Protein AF-K8XLY7-F1 (afdb_monomer)

Mean predicted aligned error: 14.78 Å

Structure (mmCIF, N/CA/C/O backbone):
data_AF-K8XLY7-F1
#
_entry.id   AF-K8XLY7-F1
#
loop_
_atom_site.group_PDB
_atom_site.id
_atom_site.type_symbol
_atom_site.label_atom_id
_atom_site.label_alt_id
_atom_site.label_comp_id
_atom_site.label_asym_id
_atom_site.label_entity_id
_atom_site.label_seq_id
_atom_site.pdbx_PDB_ins_code
_atom_site.Cartn_x
_atom_site.Cartn_y
_atom_site.Cartn_z
_atom_site.occupancy
_atom_site.B_iso_or_equiv
_atom_site.auth_seq_id
_atom_site.auth_comp_id
_atom_site.auth_asym_id
_atom_site.auth_atom_id
_atom_site.pdbx_PDB_model_num
ATOM 1 N N . MET A 1 1 ? -22.549 -32.992 15.639 1.00 40.00 1 MET A N 1
ATOM 2 C CA . MET A 1 1 ? -21.402 -32.093 15.394 1.00 40.00 1 MET A CA 1
ATOM 3 C C . MET A 1 1 ? -21.221 -31.270 16.649 1.00 40.00 1 MET A C 1
ATOM 5 O O . MET A 1 1 ? -21.967 -30.322 16.858 1.00 40.00 1 MET A O 1
ATOM 9 N N . ASP A 1 2 ? -20.308 -31.703 17.511 1.00 32.81 2 ASP A N 1
ATOM 10 C CA . ASP A 1 2 ? -20.023 -31.045 18.781 1.00 32.81 2 ASP A CA 1
ATOM 11 C C . ASP A 1 2 ? -18.998 -29.934 18.566 1.00 32.81 2 ASP A C 1
ATOM 13 O O . ASP A 1 2 ? -17.879 -30.174 18.111 1.00 32.81 2 ASP A O 1
ATOM 17 N N . TYR A 1 3 ? -19.389 -28.700 18.874 1.00 34.56 3 TYR A N 1
ATOM 18 C CA . TYR A 1 3 ? -18.446 -27.597 18.999 1.00 34.56 3 TYR A CA 1
ATOM 19 C C . TYR A 1 3 ? -17.660 -27.771 20.306 1.00 34.56 3 TYR A C 1
ATOM 21 O O . TYR A 1 3 ? -18.274 -28.061 21.338 1.00 34.56 3 TYR A O 1
ATOM 29 N N . PRO A 1 4 ? -16.330 -27.569 20.323 1.00 37.12 4 PRO A N 1
ATOM 30 C CA . PRO A 1 4 ? -15.584 -27.613 21.570 1.00 37.12 4 PRO A CA 1
ATOM 31 C C . PRO A 1 4 ? -16.078 -26.500 22.504 1.00 37.12 4 PRO A C 1
ATOM 33 O O . PRO A 1 4 ? -15.988 -25.311 22.187 1.00 37.12 4 PRO A O 1
ATOM 36 N N . ARG A 1 5 ? -16.607 -26.893 23.671 1.00 36.09 5 ARG A N 1
ATOM 37 C CA . ARG A 1 5 ? -16.869 -25.982 24.792 1.00 36.09 5 ARG A CA 1
ATOM 38 C C . ARG A 1 5 ? -15.536 -25.379 25.225 1.00 36.09 5 ARG A C 1
ATOM 40 O O . ARG A 1 5 ? -14.644 -26.099 25.665 1.00 36.09 5 ARG A O 1
ATOM 47 N N . ILE A 1 6 ? -15.408 -24.061 25.105 1.00 37.22 6 ILE A N 1
ATOM 48 C CA . ILE A 1 6 ? -14.313 -23.311 25.722 1.00 37.22 6 ILE A CA 1
ATOM 49 C C . ILE A 1 6 ? -14.440 -23.535 27.229 1.00 37.22 6 ILE A C 1
ATOM 51 O O . ILE A 1 6 ? -15.444 -23.144 27.821 1.00 37.22 6 ILE A O 1
ATOM 55 N N . ALA A 1 7 ? -13.453 -24.211 27.819 1.00 36.69 7 ALA A N 1
ATOM 56 C CA . ALA A 1 7 ? -13.373 -24.426 29.253 1.00 36.69 7 ALA A CA 1
ATOM 57 C C . ALA A 1 7 ? -13.402 -23.066 29.960 1.00 36.69 7 ALA A C 1
ATOM 59 O O . ALA A 1 7 ? -12.492 -22.245 29.828 1.00 36.69 7 ALA A O 1
ATOM 60 N N . THR A 1 8 ? -14.498 -22.804 30.659 1.00 47.50 8 THR A N 1
ATOM 61 C CA . THR A 1 8 ? -14.551 -21.771 31.680 1.00 47.50 8 THR A CA 1
ATOM 62 C C . THR A 1 8 ? -13.713 -22.242 32.858 1.00 47.50 8 THR A C 1
ATOM 64 O O . THR A 1 8 ? -13.903 -23.363 33.319 1.00 47.50 8 THR A O 1
ATOM 67 N N . ASP A 1 9 ? -12.875 -21.328 33.343 1.00 44.03 9 ASP A N 1
ATOM 68 C CA . ASP A 1 9 ? -12.257 -21.313 34.671 1.00 44.03 9 ASP A CA 1
ATOM 69 C C . ASP A 1 9 ? -10.804 -21.814 34.782 1.00 44.03 9 ASP A C 1
ATOM 71 O O . ASP A 1 9 ? -10.539 -22.967 35.093 1.00 44.03 9 ASP A O 1
ATOM 75 N N . ASP A 1 10 ? -9.858 -20.900 34.516 1.00 37.31 10 ASP A N 1
ATOM 76 C CA . ASP A 1 10 ? -8.693 -20.666 35.397 1.00 37.31 10 ASP A CA 1
ATOM 77 C C . ASP A 1 10 ? -8.037 -19.299 35.082 1.00 37.31 10 ASP A C 1
ATOM 79 O O . ASP A 1 10 ? -6.822 -19.153 34.909 1.00 37.31 10 ASP A O 1
ATOM 83 N N . ARG A 1 11 ? -8.852 -18.240 34.931 1.00 40.12 11 ARG A N 1
ATOM 84 C CA . ARG A 1 11 ? -8.311 -16.873 34.873 1.00 40.12 11 ARG A CA 1
ATOM 85 C C . ARG A 1 11 ? -8.016 -16.441 36.299 1.00 40.12 11 ARG A C 1
ATOM 87 O O . ARG A 1 11 ? -8.781 -15.684 36.886 1.00 40.12 11 ARG A O 1
ATOM 94 N N . ARG A 1 12 ? -6.880 -16.885 36.839 1.00 37.00 12 ARG A N 1
ATOM 95 C CA . ARG A 1 12 ? -6.246 -16.214 37.977 1.00 37.00 12 ARG A CA 1
ATOM 96 C C . ARG A 1 12 ? -6.173 -14.730 37.630 1.00 37.00 12 ARG A C 1
ATOM 98 O O . ARG A 1 12 ? -5.385 -14.327 36.773 1.00 37.00 12 ARG A O 1
ATOM 105 N N . HIS A 1 13 ? -7.039 -13.924 38.238 1.00 36.91 13 HIS A N 1
ATOM 106 C CA . HIS A 1 13 ? -6.966 -12.475 38.170 1.00 36.91 13 HIS A CA 1
ATOM 107 C C . HIS A 1 13 ? -5.688 -12.056 38.895 1.00 36.91 13 HIS A C 1
ATOM 109 O O . HIS A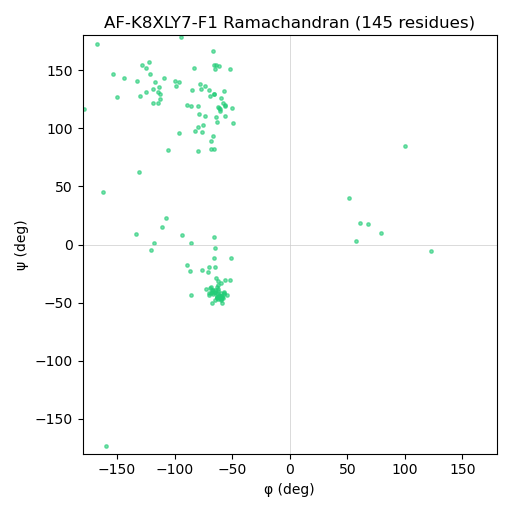 1 13 ? -5.703 -11.705 40.070 1.00 36.91 13 HIS A O 1
ATOM 115 N N . ALA A 1 14 ? -4.555 -12.120 38.197 1.00 34.62 14 ALA A N 1
ATOM 116 C CA . ALA A 1 14 ? -3.360 -11.406 38.590 1.00 34.62 14 ALA A CA 1
ATOM 117 C C . ALA A 1 14 ? -3.666 -9.918 38.391 1.00 34.62 14 ALA A C 1
ATOM 119 O O . ALA A 1 14 ? -3.381 -9.335 37.347 1.00 34.62 14 ALA A O 1
ATOM 120 N N . VAL A 1 15 ? -4.330 -9.318 39.379 1.00 40.78 15 VAL A N 1
ATOM 121 C CA . VAL A 1 15 ? -4.338 -7.870 39.542 1.00 40.78 15 VAL A CA 1
ATOM 122 C C . VAL A 1 15 ? -2.917 -7.526 39.952 1.00 40.78 15 VAL A C 1
ATOM 124 O O . VAL A 1 15 ? -2.565 -7.564 41.128 1.00 40.78 15 VAL A O 1
ATOM 127 N N . THR A 1 16 ? -2.056 -7.283 38.968 1.00 42.94 16 THR A N 1
ATOM 128 C CA . THR A 1 16 ? -0.752 -6.684 39.223 1.00 42.94 16 THR A CA 1
ATOM 129 C C . THR A 1 16 ? -1.035 -5.364 39.938 1.00 42.94 16 THR A C 1
ATOM 131 O O . THR A 1 16 ? -1.750 -4.535 39.364 1.00 42.94 16 THR A O 1
ATOM 134 N N . PRO A 1 17 ? -0.566 -5.154 41.182 1.00 42.19 17 PRO A N 1
ATOM 135 C CA . PRO A 1 17 ? -0.772 -3.882 41.848 1.0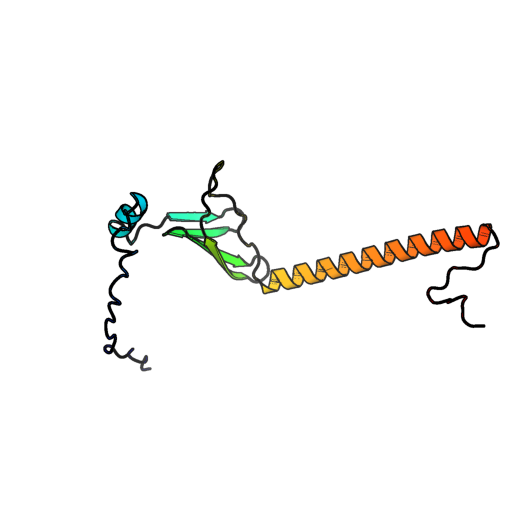0 42.19 17 PRO A CA 1
ATOM 136 C C . PRO A 1 17 ? -0.158 -2.804 40.961 1.00 42.19 17 PRO A C 1
ATOM 138 O O . PRO A 1 17 ? 1.014 -2.877 40.582 1.00 42.19 17 PRO A O 1
ATOM 141 N N . LEU A 1 18 ? -1.002 -1.855 40.560 1.00 43.84 18 LEU A N 1
ATOM 142 C CA . LEU A 1 18 ? -0.615 -0.691 39.784 1.00 43.84 18 LEU A CA 1
ATOM 143 C C . LEU A 1 18 ? 0.588 -0.056 40.487 1.00 43.84 18 LEU A C 1
ATOM 145 O O . LEU A 1 18 ? 0.503 0.335 41.651 1.00 43.84 18 LEU A O 1
ATOM 149 N N . SER A 1 19 ? 1.734 -0.020 39.802 1.00 48.84 19 SER A N 1
ATOM 150 C CA . SER A 1 19 ? 2.929 0.647 40.318 1.00 48.84 19 SER A CA 1
ATOM 151 C C . SER A 1 19 ? 2.556 2.074 40.742 1.00 48.84 19 SER A C 1
ATOM 153 O O . SER A 1 19 ? 1.665 2.671 40.140 1.00 48.84 19 SER A O 1
ATOM 155 N N . HIS A 1 20 ? 3.239 2.673 41.721 1.00 47.88 20 HIS A N 1
ATOM 156 C CA . HIS A 1 20 ? 2.957 4.044 42.189 1.00 47.88 20 HIS A CA 1
ATOM 157 C C . HIS A 1 20 ? 2.888 5.123 41.073 1.00 47.88 20 HIS A C 1
ATOM 159 O O . HIS A 1 20 ? 2.418 6.230 41.324 1.00 47.88 20 HIS A O 1
ATOM 165 N N . LYS A 1 21 ? 3.306 4.820 39.833 1.00 48.03 21 LYS A N 1
ATOM 166 C CA . LYS A 1 21 ? 3.141 5.678 38.647 1.00 48.03 21 LYS A CA 1
ATOM 167 C C . LYS A 1 21 ? 1.723 5.703 38.061 1.00 48.03 21 LYS A C 1
ATOM 169 O O . LYS A 1 21 ? 1.381 6.658 37.372 1.00 48.03 21 LYS A O 1
ATOM 174 N N . ASP A 1 22 ? 0.904 4.691 38.318 1.00 48.00 22 ASP A N 1
ATOM 175 C CA . ASP A 1 22 ? -0.470 4.594 37.813 1.00 48.00 22 ASP A CA 1
ATOM 176 C C . ASP A 1 22 ? -1.503 5.250 38.747 1.00 48.00 22 ASP A C 1
ATOM 178 O O . ASP A 1 22 ? -2.592 5.600 38.297 1.00 48.00 22 ASP A O 1
ATOM 182 N N . ALA A 1 23 ? -1.153 5.489 40.018 1.00 50.81 23 ALA A N 1
ATOM 183 C CA . ALA A 1 23 ? -2.025 6.142 41.003 1.00 50.81 23 ALA A CA 1
ATOM 184 C C . ALA A 1 23 ? -2.356 7.611 40.656 1.00 50.81 23 ALA A C 1
ATOM 186 O O . ALA A 1 23 ? -3.362 8.140 41.114 1.00 50.81 23 ALA A O 1
ATOM 187 N N . ASN A 1 24 ? -1.549 8.246 39.795 1.00 51.03 24 ASN A N 1
ATOM 188 C CA . ASN A 1 24 ? -1.741 9.623 39.328 1.00 51.03 24 ASN A CA 1
ATOM 189 C C . ASN A 1 24 ? -2.213 9.709 37.866 1.00 51.03 24 ASN A C 1
ATOM 191 O O . ASN A 1 24 ? -2.007 10.734 37.209 1.00 51.03 24 ASN A O 1
ATOM 195 N N . LYS A 1 25 ? -2.839 8.658 37.314 1.00 57.16 25 LYS A N 1
ATOM 196 C CA . LYS A 1 25 ? -3.536 8.782 36.025 1.00 57.16 25 LYS A CA 1
ATOM 197 C C . LYS A 1 25 ? -4.734 9.712 36.198 1.00 57.16 25 LYS A C 1
ATOM 199 O O . LYS A 1 25 ? -5.827 9.294 36.566 1.00 57.16 25 LYS A O 1
ATOM 204 N N . VAL A 1 26 ? -4.520 10.994 35.917 1.00 66.69 26 VAL A N 1
ATOM 205 C CA . VAL A 1 26 ? -5.607 11.951 35.731 1.00 66.69 26 VAL A CA 1
ATOM 206 C C . VAL A 1 26 ? -6.391 11.482 34.511 1.00 66.69 26 VAL A C 1
ATOM 208 O O . VAL A 1 26 ? -5.911 11.592 33.381 1.00 66.69 26 VAL A O 1
ATOM 211 N N . TYR A 1 27 ? -7.576 10.916 34.745 1.00 62.25 27 TYR A N 1
ATOM 212 C CA . TYR A 1 27 ? -8.483 10.532 33.672 1.00 62.25 27 TYR A CA 1
ATOM 213 C C . TYR A 1 27 ? -8.770 11.757 32.812 1.00 62.25 27 TYR A C 1
ATOM 215 O O . TYR A 1 27 ? -9.286 12.772 33.289 1.00 62.25 27 TYR A O 1
ATOM 223 N N . SER A 1 28 ? -8.433 11.674 31.525 1.00 75.00 28 SER A N 1
ATOM 224 C CA . SER A 1 28 ? -8.868 12.703 30.594 1.00 75.00 28 SER A CA 1
ATOM 225 C C . SER A 1 28 ? -10.395 12.645 30.473 1.00 75.00 28 SER A C 1
ATOM 227 O O . SER A 1 28 ? -11.007 11.589 30.652 1.00 75.00 28 SER A O 1
ATOM 229 N N . LYS A 1 29 ? -11.035 13.765 30.108 1.00 74.94 29 LYS A N 1
ATOM 230 C CA . LYS A 1 29 ? -12.484 13.780 29.815 1.00 74.94 29 LYS A CA 1
ATOM 231 C C . LYS A 1 29 ? -12.875 12.703 28.790 1.00 74.94 29 LYS A C 1
ATOM 233 O O . LYS A 1 29 ? -13.977 12.173 28.845 1.00 74.94 29 LYS A O 1
ATOM 238 N N . VAL A 1 30 ? -11.959 12.370 27.877 1.00 71.62 30 VAL A N 1
ATOM 239 C CA . VAL A 1 30 ? -12.149 11.338 26.850 1.00 71.62 30 VAL A CA 1
ATOM 240 C C . VAL A 1 30 ? -12.117 9.931 27.447 1.00 71.62 30 VAL A C 1
ATOM 242 O O . VAL A 1 30 ? -12.892 9.086 27.011 1.00 71.62 30 VAL A O 1
ATOM 245 N N . ASP A 1 31 ? -11.249 9.667 28.424 1.00 67.81 31 ASP A N 1
ATOM 246 C CA . ASP A 1 31 ? -11.150 8.346 29.054 1.00 67.81 31 ASP A CA 1
ATOM 247 C C . ASP A 1 31 ? -12.381 8.057 29.918 1.00 67.81 31 ASP A C 1
ATOM 249 O O . ASP A 1 31 ? -12.983 6.999 29.764 1.00 67.81 31 ASP A O 1
ATOM 253 N N . LYS A 1 32 ? -12.841 9.042 30.702 1.00 77.44 32 LYS A N 1
ATOM 254 C CA . LYS A 1 32 ? -14.098 8.934 31.461 1.00 77.44 32 LYS A CA 1
ATOM 255 C C . LYS A 1 32 ? -15.302 8.677 30.545 1.00 77.44 32 LYS A C 1
ATOM 257 O O . LYS A 1 32 ? -16.092 7.773 30.785 1.00 77.44 32 LYS A O 1
ATOM 262 N N . TRP A 1 33 ? -15.397 9.413 29.436 1.00 77.00 33 TRP A N 1
ATOM 263 C CA . TRP A 1 33 ? -16.473 9.212 28.463 1.00 77.00 33 TRP A CA 1
ATOM 264 C C . TRP A 1 33 ? -16.444 7.814 27.818 1.00 77.00 33 TRP A C 1
ATOM 266 O O . TRP A 1 33 ? -17.500 7.251 27.540 1.00 77.00 33 TRP A O 1
ATOM 276 N N . ARG A 1 34 ? -15.257 7.233 27.582 1.00 69.69 34 ARG A N 1
ATOM 277 C CA . ARG A 1 34 ? -15.118 5.873 27.022 1.00 69.69 34 ARG A CA 1
ATOM 278 C C . ARG A 1 34 ? -15.589 4.786 27.985 1.00 69.69 34 ARG A C 1
ATOM 280 O O . ARG A 1 34 ? -16.152 3.804 27.515 1.00 69.69 34 ARG A O 1
ATOM 287 N N . GLU A 1 35 ? -15.361 4.953 29.286 1.00 72.88 35 GLU A N 1
ATOM 288 C CA . GLU A 1 35 ? -15.867 4.027 30.310 1.00 72.88 35 GLU A CA 1
ATOM 289 C C . GLU A 1 35 ? -17.390 4.084 30.421 1.00 72.88 35 GLU A C 1
ATOM 291 O O . GLU A 1 35 ? -18.039 3.046 30.507 1.00 72.88 35 GLU A O 1
ATOM 296 N N . GLU A 1 36 ? -17.963 5.287 30.349 1.00 77.81 36 GLU A N 1
ATOM 297 C CA . GLU A 1 36 ? -19.415 5.494 30.368 1.00 77.81 36 GLU A CA 1
ATOM 298 C C . GLU A 1 36 ? -20.091 5.022 29.066 1.00 77.81 36 GLU A C 1
ATOM 300 O O . GLU A 1 36 ? -21.273 4.684 29.064 1.00 77.81 36 GLU A O 1
ATOM 305 N N . ASN A 1 37 ? -19.350 4.965 27.952 1.00 74.56 37 ASN A N 1
ATOM 306 C CA . ASN A 1 37 ? -19.871 4.622 26.626 1.00 74.56 37 ASN A CA 1
ATOM 307 C C . ASN A 1 37 ? -19.019 3.541 25.932 1.00 74.56 37 ASN A C 1
ATOM 309 O O . ASN A 1 37 ? -18.458 3.781 24.853 1.00 74.56 37 ASN A O 1
ATOM 313 N N . PRO A 1 38 ? -18.929 2.321 26.496 1.00 70.81 38 PRO A N 1
ATOM 314 C CA . PRO A 1 38 ? -18.038 1.281 25.980 1.00 70.81 38 PRO A CA 1
ATOM 315 C C . PRO A 1 38 ? -18.417 0.835 24.560 1.00 70.81 38 PRO A C 1
ATOM 317 O O . PRO A 1 38 ? -17.544 0.487 23.765 1.00 70.81 38 PRO A O 1
ATOM 320 N N . ASN A 1 39 ? -19.704 0.926 24.214 1.00 75.94 39 ASN A N 1
ATOM 321 C CA . ASN A 1 39 ? -20.254 0.526 22.919 1.00 75.94 39 ASN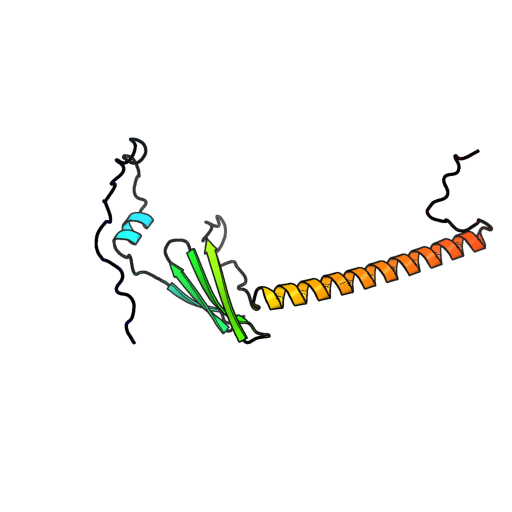 A CA 1
ATOM 322 C C . ASN A 1 39 ? -20.342 1.676 21.904 1.00 75.94 39 ASN A C 1
ATOM 324 O O . ASN A 1 39 ? -20.940 1.504 20.845 1.00 75.94 39 ASN A O 1
ATOM 328 N N . ALA A 1 40 ? -19.779 2.852 22.196 1.00 75.81 40 ALA A N 1
ATOM 329 C CA . ALA A 1 40 ? -19.814 3.958 21.251 1.00 75.81 40 ALA A CA 1
ATOM 330 C C . ALA A 1 40 ? -18.842 3.724 20.087 1.00 75.81 40 ALA A C 1
ATOM 332 O O . ALA A 1 40 ? -17.615 3.798 20.230 1.00 75.81 40 ALA A O 1
ATOM 333 N N . PHE A 1 41 ? -19.408 3.492 18.908 1.00 81.12 41 PHE A N 1
ATOM 334 C CA . PHE A 1 41 ? -18.689 3.450 17.644 1.00 81.12 41 PHE A CA 1
ATOM 335 C C . PHE A 1 41 ? -19.367 4.364 16.629 1.00 81.12 41 PHE A C 1
ATOM 337 O O . PHE A 1 41 ? -20.564 4.627 16.693 1.00 81.12 41 PHE A O 1
ATOM 344 N N . TYR A 1 42 ? -18.583 4.831 15.667 1.00 80.31 42 TYR A N 1
ATOM 345 C CA . TYR A 1 42 ? -19.093 5.578 14.527 1.00 80.31 42 TYR A CA 1
ATOM 346 C C . TYR A 1 42 ? -18.879 4.766 13.257 1.00 80.31 42 TYR A C 1
ATOM 348 O O . TYR A 1 42 ? -17.793 4.221 13.058 1.00 80.31 42 TYR A O 1
ATOM 356 N N . GLN A 1 43 ? -19.886 4.710 12.394 1.00 85.06 43 GLN A N 1
ATOM 357 C CA . GLN A 1 43 ? -19.835 3.991 11.127 1.00 85.06 43 GLN A CA 1
ATOM 358 C C . GLN A 1 43 ? -20.001 4.957 9.959 1.00 85.06 43 GLN A C 1
ATOM 360 O O . GLN A 1 43 ? -20.813 5.875 10.018 1.00 85.06 43 GLN A O 1
ATOM 365 N N . TYR A 1 44 ? -19.232 4.733 8.897 1.00 84.19 44 TYR A N 1
ATOM 366 C CA . TYR A 1 44 ? -19.253 5.563 7.702 1.00 84.19 44 TYR A CA 1
ATOM 367 C C . TYR A 1 44 ? -19.047 4.706 6.467 1.00 84.19 44 TYR A C 1
ATOM 369 O O . TYR A 1 44 ? -18.250 3.762 6.476 1.00 84.19 44 TYR A O 1
ATOM 377 N N . VAL A 1 45 ? -19.732 5.069 5.392 1.00 84.50 45 VAL A N 1
ATOM 378 C CA . VAL A 1 45 ? -19.499 4.489 4.073 1.00 84.50 45 VAL A CA 1
ATOM 379 C C . VAL A 1 45 ? -18.346 5.241 3.417 1.00 84.50 45 VAL A C 1
ATOM 381 O O . VAL A 1 45 ? -18.281 6.467 3.454 1.00 84.50 45 VAL A O 1
ATOM 384 N N . VAL A 1 46 ? -17.401 4.500 2.84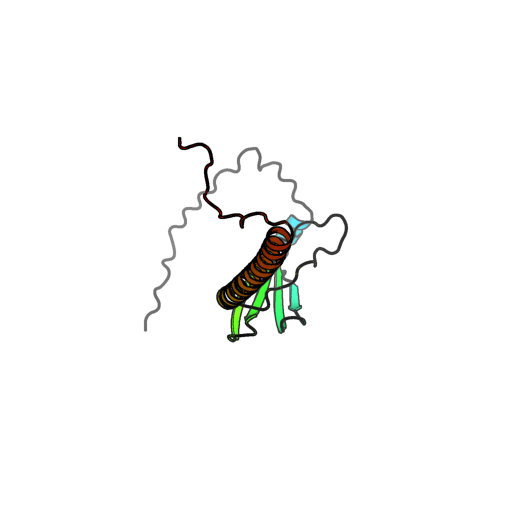9 1.00 84.19 46 VAL A N 1
ATOM 385 C CA . VAL A 1 46 ? -16.291 5.051 2.073 1.00 84.19 46 VAL A CA 1
ATOM 386 C C . VAL A 1 46 ? -16.686 4.983 0.606 1.00 84.19 46 VAL A C 1
ATOM 388 O O . VAL A 1 46 ? -16.524 3.943 -0.028 1.00 84.19 46 VAL A O 1
ATOM 391 N N . GLU A 1 47 ? -17.210 6.087 0.076 1.00 81.38 47 GLU A N 1
ATOM 392 C CA . GLU A 1 47 ? -17.741 6.163 -1.294 1.00 81.38 47 GLU A CA 1
ATOM 393 C C . GLU A 1 47 ? -16.704 5.764 -2.350 1.00 81.38 47 GLU A C 1
ATOM 395 O O . GLU A 1 47 ? -17.002 4.971 -3.237 1.00 81.38 47 GLU A O 1
ATOM 400 N N . GLU A 1 48 ? -15.454 6.220 -2.198 1.00 80.06 48 GLU A N 1
ATOM 401 C CA . GLU A 1 48 ? -14.353 5.933 -3.133 1.00 80.06 48 GLU A CA 1
ATOM 402 C C . GLU A 1 48 ? -14.104 4.435 -3.361 1.00 80.06 48 GLU A C 1
ATOM 404 O O . GLU A 1 48 ? -13.594 4.037 -4.408 1.00 80.06 48 GLU A O 1
ATOM 409 N N . THR A 1 49 ? -14.383 3.605 -2.355 1.00 81.31 49 THR A N 1
ATOM 410 C CA . THR A 1 49 ? -14.072 2.173 -2.379 1.00 81.31 49 THR A CA 1
ATOM 411 C C . THR A 1 49 ? -15.306 1.287 -2.225 1.00 81.31 49 THR A C 1
ATOM 413 O O . THR A 1 49 ? -15.175 0.064 -2.276 1.00 81.31 49 THR A O 1
ATOM 416 N N . GLY A 1 50 ? -16.486 1.872 -1.993 1.00 80.81 50 GLY A N 1
ATOM 417 C CA . GLY A 1 50 ? -17.714 1.155 -1.636 1.00 80.81 50 GLY A CA 1
ATOM 418 C C . GLY A 1 50 ? -17.617 0.370 -0.319 1.00 80.81 50 GLY A C 1
ATOM 419 O O . GLY A 1 50 ? -18.380 -0.568 -0.101 1.00 80.81 50 GLY A O 1
ATOM 420 N N . GLY A 1 51 ? -16.638 0.690 0.533 1.00 86.19 51 GLY A N 1
ATOM 421 C CA . GLY A 1 51 ? -16.391 -0.008 1.794 1.00 86.19 51 GLY A CA 1
ATOM 422 C C . GLY A 1 51 ? -17.066 0.653 2.995 1.00 86.19 51 GLY A C 1
ATOM 423 O O . GLY A 1 51 ? -17.685 1.707 2.899 1.00 86.19 51 GLY A O 1
ATOM 424 N N . CYS A 1 52 ? -16.897 0.048 4.164 1.00 89.19 52 CYS A N 1
ATOM 425 C CA . CYS A 1 52 ? -17.380 0.542 5.444 1.00 89.19 52 CYS A CA 1
ATOM 426 C C . CYS A 1 52 ? -16.203 0.786 6.391 1.00 89.19 52 CYS A C 1
ATOM 428 O O . CYS A 1 52 ? -15.327 -0.063 6.556 1.00 89.19 52 CYS A O 1
ATOM 430 N N . MET A 1 53 ? -16.193 1.932 7.061 1.00 87.38 53 MET A N 1
ATOM 431 C CA . MET A 1 53 ? -15.235 2.258 8.107 1.00 87.38 53 MET A CA 1
ATOM 432 C C . MET A 1 53 ? -15.953 2.398 9.449 1.00 87.38 53 MET A C 1
ATOM 434 O O . MET A 1 53 ? -16.934 3.125 9.570 1.00 87.38 53 MET A O 1
ATOM 438 N N . ILE A 1 54 ? -15.411 1.737 10.466 1.00 88.38 54 ILE A N 1
ATOM 439 C CA . ILE A 1 54 ? -15.855 1.809 11.853 1.00 88.38 54 ILE A CA 1
ATOM 440 C C . ILE A 1 54 ? -14.766 2.494 12.678 1.00 88.38 54 ILE A C 1
ATOM 442 O O . ILE A 1 54 ? -13.594 2.116 12.624 1.00 88.38 54 ILE A O 1
ATOM 446 N N . GLN A 1 55 ? -15.140 3.502 13.454 1.00 85.00 55 GLN A N 1
ATOM 447 C CA . GLN A 1 55 ? -14.261 4.233 14.353 1.00 85.00 55 GLN A CA 1
ATOM 448 C C . GLN A 1 55 ? -14.646 3.958 15.804 1.00 85.00 55 GLN A C 1
ATOM 450 O O . GLN A 1 55 ? -15.773 4.234 16.206 1.00 85.00 55 GLN A O 1
ATOM 455 N N . PHE A 1 56 ? -13.684 3.501 16.602 1.00 83.25 56 PHE A N 1
ATOM 456 C CA . PHE A 1 56 ? -13.841 3.348 18.046 1.00 83.25 56 PHE A CA 1
ATOM 457 C C . PHE A 1 56 ? -12.487 3.447 18.753 1.00 83.25 56 PHE A C 1
ATOM 459 O O . PHE A 1 56 ? -11.449 3.068 18.210 1.00 83.25 56 PHE A O 1
ATOM 466 N N . TRP A 1 57 ? -12.498 3.998 19.968 1.00 76.38 57 TRP A N 1
ATOM 467 C CA . TRP A 1 57 ? -11.390 3.941 20.936 1.00 76.38 57 TRP A CA 1
ATOM 468 C C . TRP A 1 57 ? -10.017 4.371 20.379 1.00 76.38 57 TRP A C 1
ATOM 470 O O . TRP A 1 57 ? -8.981 3.769 20.657 1.00 76.38 57 TRP A O 1
ATOM 480 N N . GLY A 1 58 ? -9.991 5.426 19.558 1.00 77.88 58 GLY A N 1
ATOM 481 C CA . GLY A 1 58 ? -8.746 5.937 18.968 1.00 77.88 58 GLY A CA 1
ATOM 482 C C . GLY A 1 58 ? -8.237 5.134 17.766 1.00 77.88 58 GLY A C 1
ATOM 483 O O . GLY A 1 58 ? -7.124 5.376 17.299 1.00 77.88 58 GLY A O 1
ATOM 484 N N . TYR A 1 59 ? -9.038 4.210 17.239 1.00 83.56 59 TYR A N 1
ATOM 485 C CA . TYR A 1 59 ? -8.761 3.456 16.025 1.00 83.56 59 TYR A CA 1
ATOM 486 C C . TYR A 1 59 ? -9.865 3.636 14.988 1.00 83.56 59 TYR A C 1
ATOM 488 O O . TYR A 1 59 ? -11.015 3.946 15.294 1.00 83.56 59 TYR A O 1
ATOM 496 N N . ARG A 1 60 ? -9.485 3.400 13.736 1.00 86.44 60 ARG A N 1
ATOM 497 C CA . ARG A 1 60 ? -10.389 3.233 12.605 1.00 86.44 60 ARG A CA 1
ATOM 498 C C . ARG A 1 60 ? -10.103 1.908 11.940 1.00 86.44 60 ARG A C 1
ATOM 500 O O . ARG A 1 60 ? -8.943 1.598 11.652 1.00 86.44 60 ARG A O 1
ATOM 507 N N . ILE A 1 61 ? -11.152 1.147 11.701 1.00 89.19 61 ILE A N 1
ATOM 508 C CA . ILE A 1 61 ? -11.102 -0.137 11.030 1.00 89.19 61 ILE A CA 1
ATOM 509 C C . ILE A 1 61 ? -11.944 -0.029 9.772 1.00 89.19 61 ILE A C 1
ATOM 511 O O . ILE A 1 61 ? -13.120 0.300 9.829 1.00 89.19 61 ILE A O 1
ATOM 515 N N . TYR A 1 62 ? -11.320 -0.286 8.638 1.00 90.69 62 TYR A N 1
ATOM 516 C CA . TYR A 1 62 ? -11.972 -0.358 7.346 1.00 90.69 62 TYR A CA 1
ATOM 517 C C . TYR A 1 62 ? -12.219 -1.811 6.960 1.00 90.69 62 TYR A C 1
ATOM 519 O O . TYR A 1 62 ? -11.340 -2.652 7.163 1.00 90.69 62 TYR A O 1
ATOM 527 N N . TYR A 1 63 ? -13.378 -2.048 6.357 1.00 91.88 63 TYR A N 1
ATOM 528 C CA . TYR A 1 63 ? -13.820 -3.287 5.742 1.00 91.88 63 TYR A CA 1
ATOM 529 C C . TYR A 1 63 ? -14.335 -2.975 4.340 1.00 91.88 63 TYR A C 1
ATOM 531 O O . TYR A 1 63 ? -15.191 -2.115 4.164 1.00 91.88 63 TYR A O 1
ATOM 539 N N . GLY A 1 64 ? -13.850 -3.679 3.331 1.00 92.06 64 GLY A N 1
ATOM 540 C CA . GLY A 1 64 ? -14.355 -3.541 1.970 1.00 92.06 64 GLY A CA 1
ATOM 541 C C . GLY A 1 64 ? -14.017 -4.755 1.126 1.00 92.06 64 GLY A C 1
ATOM 542 O O . GLY A 1 64 ? -13.488 -5.749 1.629 1.00 92.06 64 GLY A O 1
ATOM 543 N N . ARG A 1 65 ? -14.310 -4.668 -0.170 1.00 93.12 65 ARG A N 1
ATOM 544 C CA . ARG A 1 65 ? -13.938 -5.693 -1.144 1.00 93.12 65 ARG A CA 1
ATOM 545 C C . ARG A 1 65 ? -12.844 -5.181 -2.064 1.00 93.12 65 ARG A C 1
ATOM 547 O O . ARG A 1 65 ? -12.808 -4.009 -2.422 1.00 93.12 65 ARG A O 1
ATOM 554 N N . CYS A 1 66 ? -11.934 -6.074 -2.422 1.00 93.06 66 CYS A N 1
ATOM 555 C CA . CYS A 1 66 ? -10.916 -5.808 -3.422 1.00 93.06 66 CYS A CA 1
ATOM 556 C C . CYS A 1 66 ? -11.592 -5.619 -4.779 1.00 93.06 66 CYS A C 1
ATOM 558 O O . CYS A 1 66 ? -12.342 -6.492 -5.203 1.00 93.06 66 CYS A O 1
ATOM 560 N N . VAL A 1 67 ? -11.273 -4.537 -5.486 1.00 91.88 67 VAL A N 1
ATOM 561 C CA . VAL A 1 67 ? -11.852 -4.280 -6.816 1.00 91.88 67 VAL A CA 1
ATOM 562 C C . VAL A 1 67 ? -11.478 -5.358 -7.842 1.00 91.88 67 VAL A C 1
ATOM 564 O O . VAL A 1 67 ? -12.279 -5.667 -8.713 1.00 91.88 67 VAL A O 1
ATOM 567 N N . ASP A 1 68 ? -10.295 -5.971 -7.727 1.00 92.62 68 ASP A N 1
ATOM 568 C CA . ASP A 1 68 ? -9.829 -6.948 -8.723 1.00 92.62 68 ASP A CA 1
ATOM 569 C C . ASP A 1 68 ? -10.337 -8.376 -8.452 1.00 92.62 68 ASP A C 1
ATOM 571 O O . ASP A 1 68 ? -10.697 -9.092 -9.379 1.00 92.62 68 ASP A O 1
ATOM 575 N N . CYS A 1 69 ? -10.311 -8.828 -7.193 1.00 93.19 69 CYS A N 1
ATOM 576 C CA . CYS A 1 69 ? -10.605 -10.226 -6.843 1.00 93.19 69 CYS A CA 1
ATOM 577 C C . CYS A 1 69 ? -11.830 -10.401 -5.940 1.00 93.19 69 CYS A C 1
ATOM 579 O O . CYS A 1 69 ? -12.111 -11.516 -5.514 1.00 93.19 69 CYS A O 1
ATOM 581 N N . SER A 1 70 ? -12.525 -9.316 -5.585 1.00 92.12 70 SER A N 1
ATOM 582 C CA . SER A 1 70 ? -13.642 -9.296 -4.624 1.00 92.12 70 SER A CA 1
ATOM 583 C C . SER A 1 70 ? -13.328 -9.829 -3.217 1.00 92.12 70 SER A C 1
ATOM 585 O O . SER A 1 70 ? -14.213 -9.855 -2.362 1.00 92.12 70 SER A O 1
ATOM 587 N N . GLY A 1 71 ? -12.074 -10.202 -2.940 1.00 91.50 71 GLY A N 1
ATOM 588 C CA . GLY A 1 71 ? -11.627 -10.661 -1.630 1.00 91.50 71 GLY A CA 1
ATOM 589 C C . GLY A 1 71 ? -11.787 -9.590 -0.553 1.00 91.50 71 GLY A C 1
ATOM 590 O O . GLY A 1 71 ? -11.761 -8.390 -0.839 1.00 91.50 71 GLY A O 1
ATOM 591 N N . VAL A 1 72 ? -11.944 -10.024 0.696 1.00 91.69 72 VAL A N 1
ATOM 592 C CA . VAL A 1 72 ? -12.116 -9.118 1.836 1.00 91.69 72 VAL A CA 1
ATOM 593 C C . VAL A 1 72 ? -10.840 -8.308 2.055 1.00 91.69 72 VAL A C 1
ATOM 595 O O . VAL A 1 72 ? -9.738 -8.849 2.141 1.00 91.69 72 VAL A O 1
ATOM 598 N N . VAL A 1 73 ? -10.997 -6.992 2.163 1.00 92.62 73 VAL A N 1
ATOM 599 C CA . VAL A 1 73 ? -9.922 -6.052 2.470 1.00 92.62 73 VAL A CA 1
ATOM 600 C C . VAL A 1 73 ? -10.212 -5.425 3.816 1.00 92.62 73 VAL A C 1
ATOM 602 O O . VAL A 1 73 ? -11.241 -4.776 4.000 1.00 92.62 73 VAL A O 1
ATOM 605 N N . THR A 1 74 ? -9.274 -5.579 4.745 1.00 91.12 74 THR A N 1
ATOM 606 C CA . THR A 1 74 ? -9.342 -4.932 6.051 1.00 91.12 74 THR A CA 1
ATOM 607 C C . THR A 1 74 ? -8.134 -4.039 6.279 1.00 91.12 74 THR A C 1
ATOM 609 O O . THR A 1 74 ? -7.028 -4.293 5.794 1.00 91.12 74 THR A O 1
ATOM 612 N N . ARG A 1 75 ? -8.333 -2.938 7.005 1.00 88.25 75 ARG A N 1
ATOM 613 C CA . ARG A 1 75 ? -7.227 -2.069 7.422 1.00 88.25 75 ARG A CA 1
ATOM 614 C C . ARG A 1 75 ? -7.543 -1.399 8.741 1.00 88.25 75 ARG A C 1
ATOM 616 O O . ARG A 1 75 ? -8.533 -0.690 8.855 1.00 88.25 75 ARG A O 1
ATOM 623 N N . ARG A 1 76 ? -6.633 -1.540 9.700 1.00 88.88 76 ARG A N 1
ATOM 624 C CA . ARG A 1 76 ? -6.659 -0.801 10.962 1.00 88.88 76 ARG A CA 1
ATOM 625 C C . ARG A 1 76 ? -5.706 0.392 10.898 1.00 88.88 76 ARG A C 1
ATOM 627 O O . ARG A 1 76 ? -4.576 0.261 10.429 1.00 88.88 76 ARG A O 1
ATOM 634 N N . ARG A 1 77 ? -6.147 1.551 11.384 1.00 85.19 77 ARG A N 1
ATOM 635 C CA . ARG A 1 77 ? -5.332 2.763 11.553 1.00 85.19 77 ARG A CA 1
ATOM 636 C C . ARG A 1 77 ? -5.555 3.361 12.934 1.00 85.19 77 ARG A C 1
ATOM 638 O O . ARG A 1 77 ? -6.682 3.380 13.421 1.00 85.19 77 ARG A O 1
ATOM 645 N N . LYS A 1 78 ? -4.484 3.848 13.560 1.00 83.56 78 LYS A N 1
ATOM 646 C CA . LYS A 1 78 ? -4.569 4.653 14.783 1.00 83.56 78 LYS A CA 1
ATOM 647 C C . LYS A 1 78 ? -4.970 6.075 14.398 1.00 83.56 78 LYS A C 1
ATOM 649 O O . LYS A 1 78 ? -4.464 6.606 13.412 1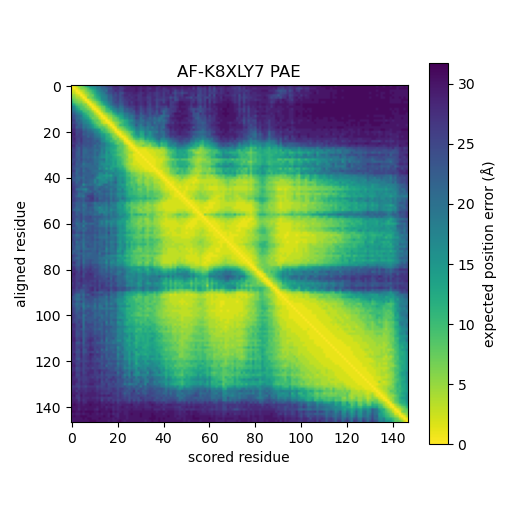.00 83.56 78 LYS A O 1
ATOM 654 N N . ILE A 1 79 ? -5.866 6.682 15.164 1.00 77.44 79 ILE A N 1
ATOM 655 C CA . ILE A 1 79 ? -6.209 8.095 15.022 1.00 77.44 79 ILE A CA 1
ATOM 656 C C . ILE A 1 79 ? -5.055 8.880 15.633 1.00 77.44 79 ILE A C 1
ATOM 658 O O . ILE A 1 79 ? -4.899 8.934 16.852 1.00 77.44 79 ILE A O 1
ATOM 662 N N . SER A 1 80 ? -4.200 9.432 14.780 1.00 70.44 80 SER A N 1
ATOM 663 C CA . SER A 1 80 ? -3.177 10.372 15.215 1.00 70.44 80 SER A CA 1
ATOM 664 C C . SER A 1 80 ? -3.821 11.740 15.455 1.00 70.44 80 SER A C 1
ATOM 666 O O . SER A 1 80 ? -4.585 12.195 14.597 1.00 70.44 80 SER A O 1
ATOM 668 N N . PRO A 1 81 ? -3.523 12.413 16.579 1.00 61.19 81 PRO A N 1
ATOM 669 C CA . PRO A 1 81 ? -3.934 13.794 16.776 1.00 61.19 81 PRO A CA 1
ATOM 670 C C . PRO A 1 81 ? -3.227 14.652 15.727 1.00 61.19 81 PRO A C 1
ATOM 672 O O . PRO A 1 81 ? -2.008 14.806 15.750 1.00 61.19 81 PRO A O 1
ATOM 675 N N . ASN A 1 82 ? -3.993 15.162 14.770 1.00 59.00 82 ASN A N 1
ATOM 676 C CA . ASN A 1 82 ? -3.490 16.107 13.790 1.00 59.00 82 ASN A CA 1
ATOM 677 C C . ASN A 1 82 ? -3.689 17.507 14.383 1.00 59.00 82 ASN A C 1
ATOM 679 O O . ASN A 1 82 ? -4.814 17.859 14.730 1.00 59.00 82 ASN A O 1
ATOM 683 N N . LYS A 1 83 ? -2.613 18.282 14.566 1.00 53.41 83 LYS A N 1
ATOM 684 C CA . LYS A 1 83 ? -2.683 19.597 15.240 1.00 53.41 83 LYS A CA 1
ATOM 685 C C . LYS A 1 83 ? -3.414 20.665 14.415 1.00 53.41 83 LYS A C 1
ATOM 687 O O . LYS A 1 83 ? -3.834 21.668 14.974 1.00 53.41 83 LYS A O 1
ATOM 692 N N . THR A 1 84 ? -3.540 20.465 13.106 1.00 51.72 84 THR A N 1
ATOM 693 C CA . THR A 1 84 ? -3.896 21.523 12.146 1.00 51.72 84 THR A CA 1
ATOM 694 C C . THR A 1 84 ? -4.982 21.126 11.148 1.00 51.72 84 THR A C 1
ATOM 696 O O . THR A 1 84 ? -5.241 21.866 10.206 1.00 51.72 84 THR A O 1
ATOM 699 N N . GLY A 1 85 ? -5.638 19.975 11.310 1.00 54.47 85 GLY A N 1
ATOM 700 C CA . GLY A 1 85 ? -6.632 19.556 10.326 1.00 54.47 85 GLY A CA 1
ATOM 701 C C . GLY A 1 85 ? -7.515 18.400 10.765 1.00 54.47 85 GLY A C 1
ATOM 702 O O . GLY A 1 85 ? -7.270 17.782 11.807 1.00 54.47 85 GLY A O 1
ATOM 703 N N . PRO A 1 86 ? -8.544 18.085 9.961 1.00 54.66 86 PRO A N 1
ATOM 704 C CA . PRO A 1 86 ? -9.442 16.985 10.250 1.00 54.66 86 PRO A CA 1
ATOM 705 C C . PRO A 1 86 ? -8.631 15.697 10.388 1.00 54.66 86 PRO A C 1
ATOM 707 O O . PRO A 1 86 ? -7.790 15.362 9.554 1.00 54.66 86 PRO A O 1
ATOM 710 N N . THR A 1 87 ? -8.893 14.942 11.453 1.00 57.44 87 THR A N 1
ATOM 711 C CA . THR A 1 87 ? -8.236 13.646 11.662 1.00 57.44 87 THR A CA 1
ATOM 712 C C . THR A 1 87 ? -8.636 12.634 10.591 1.00 57.44 87 THR A C 1
ATOM 714 O O . THR A 1 87 ? -8.020 11.583 10.520 1.00 57.44 87 THR A O 1
ATOM 717 N N . TRP A 1 88 ? -9.653 12.924 9.774 1.00 59.03 88 TRP A N 1
ATOM 718 C CA . TRP A 1 88 ? -10.240 12.127 8.685 1.00 59.03 88 TRP A CA 1
ATOM 719 C C . TRP A 1 88 ? -9.341 11.860 7.472 1.00 59.03 88 TRP A C 1
ATOM 721 O O . TRP A 1 88 ? -9.771 11.283 6.479 1.00 59.03 88 TRP A O 1
ATOM 731 N N . THR A 1 89 ? -8.079 12.247 7.537 1.00 56.81 89 THR A N 1
ATOM 732 C CA . THR A 1 89 ? -7.153 12.191 6.414 1.00 56.81 89 THR A CA 1
ATOM 733 C C . THR A 1 89 ? -6.556 10.795 6.252 1.00 56.81 89 THR A C 1
ATOM 735 O O . THR A 1 89 ? -5.594 10.404 6.912 1.00 56.81 89 THR A O 1
ATOM 738 N N . GLY A 1 90 ? -7.116 9.998 5.345 1.00 62.75 90 GLY A N 1
ATOM 739 C CA . GLY A 1 90 ? -6.446 8.775 4.929 1.00 62.75 90 GLY A CA 1
ATOM 740 C C . GLY A 1 90 ? -7.191 7.983 3.871 1.00 62.75 90 GLY A C 1
ATOM 741 O O . GLY A 1 90 ? -8.217 7.386 4.162 1.00 62.75 90 GLY A O 1
ATOM 742 N N . ARG A 1 91 ? -6.584 7.845 2.689 1.00 76.75 91 ARG A N 1
ATOM 743 C CA . ARG A 1 91 ? -7.091 6.992 1.605 1.00 76.75 91 ARG A CA 1
ATOM 744 C C . ARG A 1 91 ? -7.198 5.536 2.055 1.00 76.75 91 ARG A C 1
ATOM 746 O O . ARG A 1 91 ? -6.212 4.989 2.568 1.00 76.75 91 ARG A O 1
ATOM 753 N N . TRP A 1 92 ? -8.361 4.917 1.901 1.00 86.88 92 TRP A N 1
ATOM 754 C CA . TRP A 1 92 ? -8.585 3.514 2.258 1.00 86.88 92 TRP A CA 1
ATOM 755 C C . TRP A 1 92 ? -8.118 2.572 1.138 1.00 86.88 92 TRP A C 1
ATOM 757 O O . TRP A 1 92 ? -8.012 2.987 -0.017 1.00 86.88 92 TRP A O 1
ATOM 767 N N . PRO A 1 93 ? -7.715 1.329 1.461 1.00 87.88 93 PRO A N 1
ATOM 768 C CA . PRO A 1 93 ? -7.215 0.408 0.448 1.00 87.88 93 PRO A CA 1
ATOM 769 C C . PRO A 1 93 ? -8.338 -0.046 -0.491 1.00 87.88 93 PRO A C 1
ATOM 771 O O . PRO A 1 93 ? -9.362 -0.559 -0.049 1.00 87.88 93 PRO A O 1
ATOM 774 N N . LEU A 1 94 ? -8.088 0.096 -1.793 1.00 89.94 94 LEU A N 1
ATOM 775 C CA . LEU A 1 94 ? -8.978 -0.358 -2.866 1.00 89.94 94 LEU A CA 1
ATOM 776 C C . LEU A 1 94 ? -8.733 -1.832 -3.255 1.00 89.94 94 LEU A C 1
ATOM 778 O O . LEU A 1 94 ? -9.595 -2.506 -3.811 1.00 89.94 94 LEU A O 1
ATO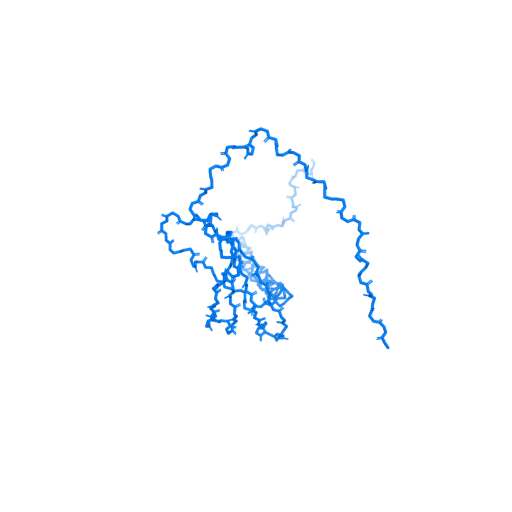M 782 N N . TYR A 1 95 ? -7.534 -2.337 -2.963 1.00 91.56 95 TYR A N 1
ATOM 783 C CA . TYR A 1 95 ? -7.076 -3.668 -3.349 1.00 91.56 95 TYR A CA 1
ATOM 784 C C . TYR A 1 95 ? -6.617 -4.456 -2.122 1.00 91.56 95 TYR A C 1
ATOM 786 O O . TYR A 1 95 ? -6.117 -3.874 -1.154 1.00 91.56 95 TYR A O 1
ATOM 794 N N . CYS A 1 96 ? -6.727 -5.785 -2.181 1.00 91.25 96 CYS A N 1
ATOM 795 C CA . CYS A 1 96 ? -6.084 -6.658 -1.204 1.00 91.25 96 CYS A CA 1
ATOM 796 C C . CYS A 1 96 ? -4.553 -6.593 -1.337 1.00 91.25 96 CYS A C 1
ATOM 798 O O . CYS A 1 96 ? -4.003 -6.067 -2.315 1.00 91.25 96 CYS A O 1
ATOM 800 N N . THR A 1 97 ? -3.851 -7.127 -0.340 1.00 90.12 97 THR A N 1
ATOM 801 C CA . THR A 1 97 ? -2.381 -7.155 -0.292 1.00 90.12 97 THR A CA 1
ATOM 802 C C . THR A 1 97 ? -1.781 -7.844 -1.517 1.00 90.12 97 THR A C 1
ATOM 804 O O . THR A 1 97 ? -0.842 -7.318 -2.110 1.00 90.12 97 THR A O 1
ATOM 807 N N . GLU A 1 98 ? -2.372 -8.951 -1.964 1.00 92.25 98 GLU A N 1
ATOM 808 C CA . GLU A 1 98 ? -1.904 -9.712 -3.125 1.00 92.25 98 GLU A CA 1
ATOM 809 C C . GLU A 1 98 ? -2.065 -8.948 -4.443 1.00 92.25 98 GLU A C 1
ATOM 811 O O . GLU A 1 98 ? -1.109 -8.814 -5.209 1.00 92.25 98 GLU A O 1
ATOM 816 N N . CYS A 1 99 ? -3.253 -8.399 -4.713 1.00 92.25 99 CYS A N 1
ATOM 817 C CA . CYS A 1 99 ? -3.500 -7.597 -5.914 1.00 92.25 99 CYS A CA 1
ATOM 818 C C . CYS A 1 99 ? -2.618 -6.342 -5.932 1.00 92.25 99 CYS A C 1
ATOM 820 O O . CYS A 1 99 ? -2.059 -5.985 -6.972 1.00 92.25 99 CYS A O 1
ATOM 822 N N . THR A 1 100 ? -2.412 -5.719 -4.766 1.00 91.19 100 THR A N 1
ATOM 823 C CA . THR A 1 100 ? -1.476 -4.597 -4.614 1.00 91.19 100 THR A CA 1
ATOM 824 C C . THR A 1 100 ? -0.044 -5.016 -4.951 1.00 91.19 100 THR A C 1
ATOM 826 O O . THR A 1 100 ? 0.639 -4.311 -5.695 1.00 91.19 100 THR A O 1
ATOM 829 N N . ALA A 1 101 ? 0.411 -6.173 -4.460 1.00 92.25 101 ALA A N 1
ATOM 830 C CA . ALA A 1 101 ? 1.748 -6.693 -4.736 1.00 92.25 101 ALA A CA 1
ATOM 831 C C . ALA A 1 101 ? 1.945 -6.996 -6.230 1.00 92.25 101 ALA A C 1
ATOM 833 O O . ALA A 1 101 ? 2.929 -6.545 -6.817 1.00 92.25 101 ALA A O 1
ATOM 834 N N . LYS A 1 102 ? 0.972 -7.656 -6.876 1.00 93.12 102 LYS A N 1
ATOM 835 C CA . LYS A 1 102 ? 0.995 -7.938 -8.324 1.00 93.12 102 LYS A CA 1
ATOM 836 C C . LYS A 1 102 ? 1.078 -6.652 -9.152 1.00 93.12 102 LYS A C 1
ATOM 838 O O . LYS A 1 102 ? 1.884 -6.564 -10.077 1.00 93.12 102 LYS A O 1
ATOM 843 N N . LYS A 1 103 ? 0.283 -5.631 -8.810 1.00 91.56 103 LYS A N 1
ATOM 844 C CA . LYS A 1 103 ? 0.329 -4.319 -9.482 1.00 91.56 103 LYS A CA 1
ATOM 845 C C . LYS A 1 103 ? 1.663 -3.607 -9.257 1.00 91.56 103 LYS A C 1
ATOM 847 O O . LYS A 1 103 ? 2.216 -3.033 -10.194 1.00 91.56 103 LYS A O 1
ATOM 852 N N . SER A 1 104 ? 2.206 -3.675 -8.042 1.00 91.81 104 SER A N 1
ATOM 853 C CA . SER A 1 104 ? 3.511 -3.089 -7.728 1.00 91.81 104 SER A CA 1
ATOM 854 C C . SER A 1 104 ? 4.635 -3.747 -8.532 1.00 91.81 104 SER A C 1
ATOM 856 O O . SER A 1 104 ? 5.430 -3.033 -9.140 1.00 91.81 104 SER A O 1
ATOM 858 N N . ALA A 1 105 ? 4.655 -5.082 -8.615 1.00 92.81 105 ALA A N 1
ATOM 859 C CA . ALA A 1 105 ? 5.639 -5.832 -9.395 1.00 92.81 105 ALA A CA 1
ATOM 860 C C . ALA A 1 105 ? 5.603 -5.442 -10.881 1.00 92.81 105 ALA A C 1
ATOM 862 O O . ALA A 1 105 ? 6.616 -5.006 -11.423 1.00 92.81 105 ALA A O 1
ATOM 863 N N . LYS A 1 106 ? 4.411 -5.442 -11.500 1.00 92.81 106 LYS A N 1
ATOM 864 C CA . LYS A 1 106 ? 4.230 -4.999 -12.896 1.00 92.81 106 LYS A CA 1
ATOM 865 C C . LYS A 1 106 ? 4.770 -3.587 -13.138 1.00 92.81 106 LYS A C 1
ATOM 867 O O . LYS A 1 106 ? 5.443 -3.338 -14.134 1.00 92.81 106 LYS A O 1
ATOM 872 N N . ARG A 1 107 ? 4.504 -2.654 -12.217 1.00 92.12 107 ARG A N 1
ATOM 873 C CA . ARG A 1 107 ? 5.006 -1.274 -12.309 1.00 92.12 107 ARG A CA 1
ATOM 874 C C . ARG A 1 107 ? 6.530 -1.211 -12.207 1.00 92.12 107 ARG A C 1
ATOM 876 O O . ARG A 1 107 ? 7.154 -0.436 -12.930 1.00 92.12 107 ARG A O 1
ATOM 883 N N . VAL A 1 108 ? 7.127 -1.989 -11.305 1.00 94.44 108 VAL A N 1
ATOM 884 C CA . VAL A 1 108 ? 8.586 -2.058 -11.148 1.00 94.44 108 VAL A CA 1
ATOM 885 C C . VAL A 1 108 ? 9.233 -2.596 -12.420 1.00 94.44 108 VAL A C 1
ATOM 887 O O . VAL A 1 108 ? 10.193 -1.996 -12.901 1.00 94.44 108 VAL A O 1
ATOM 890 N N . ASP A 1 109 ? 8.684 -3.657 -13.006 1.00 93.75 109 ASP A N 1
ATOM 891 C CA . ASP A 1 109 ? 9.225 -4.252 -14.229 1.00 93.75 109 ASP A CA 1
ATOM 892 C C . ASP A 1 109 ? 9.088 -3.323 -15.437 1.00 93.75 109 ASP A C 1
ATOM 894 O O . ASP A 1 109 ? 10.062 -3.117 -16.164 1.00 93.75 109 ASP A O 1
ATOM 898 N N . ALA A 1 110 ? 7.939 -2.659 -15.594 1.00 93.44 110 ALA A N 1
ATOM 899 C CA . ALA A 1 110 ? 7.754 -1.640 -16.626 1.00 93.44 110 ALA A CA 1
ATOM 900 C C . ALA A 1 110 ? 8.758 -0.483 -16.476 1.00 93.44 110 ALA A C 1
ATOM 902 O O . ALA A 1 110 ? 9.357 -0.030 -17.453 1.00 93.44 110 ALA A O 1
ATOM 903 N N . ASN A 1 111 ? 9.006 -0.026 -15.243 1.00 94.38 111 ASN A N 1
ATOM 904 C CA . ASN A 1 111 ? 9.989 1.026 -15.001 1.00 94.38 111 ASN A CA 1
ATOM 905 C C . ASN A 1 111 ? 11.420 0.550 -15.295 1.00 94.38 111 ASN A C 1
ATOM 907 O O . ASN A 1 111 ? 12.199 1.291 -15.889 1.00 94.38 111 ASN A O 1
ATOM 911 N N . ARG A 1 112 ? 11.764 -0.695 -14.939 1.00 93.75 112 ARG A N 1
ATOM 912 C CA . ARG A 1 112 ? 13.060 -1.299 -15.284 1.00 93.75 112 ARG A CA 1
ATOM 913 C C . ARG A 1 112 ? 13.260 -1.350 -16.794 1.00 93.75 112 ARG A C 1
ATOM 915 O O . ARG A 1 112 ? 14.322 -0.951 -17.262 1.00 93.75 112 ARG A O 1
ATOM 922 N N . ALA A 1 113 ? 12.252 -1.783 -17.549 1.00 94.00 113 ALA A N 1
ATOM 923 C CA . ALA A 1 113 ? 12.305 -1.805 -19.009 1.00 94.00 113 ALA A CA 1
ATOM 924 C C . ALA A 1 113 ? 12.526 -0.398 -19.585 1.00 94.00 113 ALA A C 1
ATOM 926 O O . ALA A 1 113 ? 13.442 -0.198 -20.380 1.00 94.00 113 ALA A O 1
ATOM 927 N N . ARG A 1 114 ? 11.774 0.600 -19.102 1.00 94.56 114 ARG A N 1
ATOM 928 C CA . ARG A 1 114 ? 11.928 2.001 -19.519 1.00 94.56 114 ARG A CA 1
ATOM 929 C C . ARG A 1 114 ? 13.327 2.550 -19.233 1.00 94.56 114 ARG A C 1
ATOM 931 O O . ARG A 1 114 ? 13.912 3.209 -20.084 1.00 94.56 114 ARG A O 1
ATOM 938 N N . VAL A 1 115 ? 13.879 2.272 -18.052 1.00 94.50 115 VAL A N 1
ATOM 939 C CA . VAL A 1 115 ? 15.234 2.718 -17.687 1.00 94.50 115 VAL A CA 1
ATOM 940 C C . VAL A 1 115 ? 16.296 2.028 -18.543 1.00 94.50 115 VAL A C 1
ATOM 942 O O . VAL A 1 115 ? 17.244 2.688 -18.956 1.00 94.50 115 VAL A O 1
ATOM 945 N N . ARG A 1 116 ? 16.145 0.730 -18.847 1.00 93.69 116 ARG A N 1
ATOM 946 C CA . ARG A 1 116 ? 17.057 0.022 -19.761 1.00 93.69 116 ARG A CA 1
ATOM 947 C C . ARG A 1 116 ? 17.022 0.622 -21.164 1.00 93.69 116 ARG A C 1
ATOM 949 O O . ARG A 1 116 ? 18.084 0.893 -21.707 1.00 93.69 116 ARG A O 1
ATOM 956 N N . ALA A 1 117 ? 15.831 0.873 -21.708 1.00 94.19 117 ALA A N 1
ATOM 957 C CA . ALA A 1 117 ? 15.674 1.486 -23.026 1.00 94.19 117 ALA A CA 1
ATOM 958 C C . ALA A 1 117 ? 16.312 2.881 -23.080 1.00 94.19 117 ALA A C 1
ATOM 960 O O . ALA A 1 117 ? 17.067 3.177 -24.000 1.00 94.19 117 ALA A O 1
ATOM 961 N N . ARG A 1 118 ? 16.088 3.703 -22.044 1.00 95.19 118 ARG A N 1
ATOM 962 C CA . ARG A 1 118 ? 16.711 5.027 -21.941 1.00 95.19 118 ARG A CA 1
ATOM 963 C C . ARG A 1 118 ? 18.238 4.939 -21.921 1.00 95.19 118 ARG A C 1
ATOM 965 O O . ARG A 1 118 ? 18.890 5.632 -22.685 1.00 95.19 118 ARG A O 1
ATOM 972 N N . ARG A 1 119 ? 18.802 4.045 -21.100 1.00 92.31 119 ARG A N 1
ATOM 973 C CA . ARG A 1 119 ? 20.259 3.828 -21.039 1.00 92.31 119 ARG A CA 1
ATOM 974 C C . ARG A 1 119 ? 20.831 3.332 -22.365 1.00 92.31 119 ARG A C 1
ATOM 976 O O . ARG A 1 119 ? 21.907 3.763 -22.745 1.00 92.31 119 ARG A O 1
ATOM 983 N N . ALA A 1 120 ? 20.128 2.442 -23.064 1.00 91.62 120 ALA A N 1
ATOM 984 C CA . ALA A 1 120 ? 20.566 1.953 -24.367 1.00 91.62 120 ALA A CA 1
ATOM 985 C C . ALA A 1 120 ? 20.627 3.085 -25.405 1.00 91.62 120 ALA A C 1
ATOM 987 O O . ALA A 1 120 ? 21.602 3.167 -26.145 1.00 91.62 120 ALA A O 1
ATOM 988 N N . ALA A 1 121 ? 19.636 3.984 -25.411 1.00 91.75 121 ALA A N 1
ATOM 989 C CA . ALA A 1 121 ? 19.642 5.168 -26.269 1.00 91.75 121 ALA A CA 1
ATOM 990 C C . ALA A 1 121 ? 20.788 6.131 -25.908 1.00 91.75 121 ALA A C 1
ATOM 992 O O . ALA A 1 121 ? 21.553 6.519 -26.783 1.00 91.75 121 ALA A O 1
ATOM 993 N N . GLU A 1 122 ? 20.966 6.433 -24.616 1.00 91.50 122 GLU A N 1
ATOM 994 C CA . GLU A 1 122 ? 22.074 7.265 -24.116 1.00 91.50 122 GLU A CA 1
ATOM 995 C C . GLU A 1 122 ? 23.448 6.687 -24.520 1.00 91.50 122 GLU A C 1
ATOM 997 O O . GLU A 1 122 ? 24.351 7.426 -24.911 1.00 91.50 122 GLU A O 1
ATOM 1002 N N . TYR A 1 123 ? 23.626 5.362 -24.449 1.00 88.12 123 TYR A N 1
ATOM 1003 C CA . TYR A 1 123 ? 24.870 4.707 -24.865 1.00 88.12 123 TYR A CA 1
ATOM 1004 C C . TYR A 1 123 ? 25.067 4.737 -26.378 1.00 88.12 123 TYR A C 1
ATOM 1006 O O . TYR A 1 123 ? 26.172 5.041 -26.815 1.00 88.12 123 TYR A O 1
ATOM 1014 N N . ALA A 1 124 ? 24.018 4.499 -27.166 1.00 88.00 124 ALA A N 1
ATOM 1015 C CA . ALA A 1 124 ? 24.096 4.575 -28.622 1.00 88.00 124 ALA A CA 1
ATOM 1016 C C . ALA A 1 124 ? 24.474 5.987 -29.101 1.00 88.00 124 ALA A C 1
ATOM 1018 O O . ALA A 1 124 ? 25.347 6.133 -29.954 1.00 88.00 124 ALA A O 1
ATOM 1019 N N . GLU A 1 125 ? 23.881 7.032 -28.517 1.00 89.69 125 GLU A N 1
ATOM 1020 C CA . GLU A 1 125 ? 24.239 8.423 -28.822 1.00 89.69 125 GLU A CA 1
ATOM 1021 C C . GLU A 1 125 ? 25.689 8.734 -28.447 1.00 89.69 125 GLU A C 1
ATOM 1023 O O . GLU A 1 125 ? 26.428 9.324 -29.237 1.00 89.69 125 GLU A O 1
ATOM 1028 N N . ARG A 1 126 ? 26.119 8.312 -27.253 1.00 85.81 126 ARG A N 1
ATOM 1029 C CA . ARG A 1 126 ? 27.495 8.506 -26.786 1.00 85.81 126 ARG A CA 1
ATOM 1030 C C . ARG A 1 126 ? 28.504 7.799 -27.688 1.00 85.81 126 ARG A C 1
ATOM 1032 O O . ARG A 1 126 ? 29.547 8.370 -28.002 1.00 85.81 126 ARG A O 1
ATOM 1039 N N . ASP A 1 127 ? 28.217 6.566 -28.083 1.00 86.69 127 ASP A N 1
ATOM 1040 C CA . ASP A 1 127 ? 29.115 5.778 -28.920 1.00 86.69 127 ASP A CA 1
ATOM 1041 C C . ASP A 1 127 ? 29.171 6.369 -30.343 1.00 86.69 127 ASP A C 1
ATOM 1043 O O . ASP A 1 127 ? 30.264 6.525 -30.882 1.00 86.69 127 ASP A O 1
ATOM 1047 N N . ALA A 1 128 ? 28.048 6.863 -30.884 1.00 87.12 128 ALA A N 1
ATOM 1048 C CA . ALA A 1 128 ? 28.016 7.605 -32.150 1.00 87.12 128 ALA A CA 1
ATOM 1049 C C . ALA A 1 128 ? 28.804 8.931 -32.094 1.00 87.12 128 ALA A C 1
ATOM 1051 O O . ALA A 1 128 ? 29.455 9.321 -33.065 1.00 87.12 128 ALA A O 1
ATOM 1052 N N . GLN A 1 129 ? 28.776 9.648 -30.964 1.00 88.62 129 GLN A N 1
ATOM 1053 C CA . GLN A 1 129 ? 29.612 10.840 -30.763 1.00 88.62 129 GLN A CA 1
ATOM 1054 C C . GLN A 1 129 ? 31.104 10.492 -30.734 1.00 88.62 129 GLN A C 1
ATOM 1056 O O . GLN A 1 129 ? 31.918 11.231 -31.288 1.00 88.62 129 GLN A O 1
ATOM 1061 N N . ARG A 1 130 ? 31.471 9.367 -30.112 1.00 84.88 130 ARG A N 1
ATOM 1062 C CA . ARG A 1 130 ? 32.861 8.895 -30.068 1.00 84.88 130 ARG A CA 1
ATOM 1063 C C . ARG A 1 130 ? 33.372 8.447 -31.425 1.00 84.88 130 ARG A C 1
ATOM 1065 O O . ARG A 1 130 ? 34.486 8.815 -31.781 1.00 84.88 130 ARG A O 1
ATOM 1072 N N . GLU A 1 131 ? 32.549 7.730 -32.181 1.00 87.50 131 GLU A N 1
ATOM 1073 C CA . GLU A 1 131 ? 32.863 7.318 -33.547 1.00 87.50 131 GLU A CA 1
ATOM 1074 C C . GLU A 1 131 ? 33.151 8.537 -34.434 1.00 87.50 131 GLU A C 1
ATOM 1076 O O . GLU A 1 131 ? 34.190 8.589 -35.090 1.00 87.50 131 GLU A O 1
ATOM 1081 N N . LYS A 1 132 ? 32.317 9.585 -34.355 1.00 89.50 132 LYS A N 1
ATOM 1082 C CA . LYS A 1 132 ? 32.571 10.866 -35.043 1.00 89.50 132 LYS A CA 1
ATOM 1083 C C . LYS A 1 132 ? 33.878 11.539 -34.617 1.00 89.50 132 LYS A C 1
ATOM 1085 O O . LYS A 1 132 ? 34.503 12.213 -35.427 1.00 89.50 132 LYS A O 1
ATOM 1090 N N . ALA A 1 133 ? 34.278 11.376 -33.360 1.00 88.31 133 ALA A N 1
ATOM 1091 C CA . ALA A 1 133 ? 35.524 11.912 -32.821 1.00 88.31 133 ALA A CA 1
ATOM 1092 C C . ALA A 1 133 ? 36.745 10.997 -33.060 1.00 88.31 133 ALA A C 1
ATOM 1094 O O . ALA A 1 133 ? 37.836 11.323 -32.598 1.00 88.31 133 ALA A O 1
ATOM 1095 N N . GLY A 1 134 ? 36.581 9.850 -33.735 1.00 88.25 134 GLY A N 1
ATOM 1096 C CA . GLY A 1 134 ? 37.652 8.872 -33.963 1.00 88.25 134 GLY A CA 1
ATOM 1097 C C . GLY A 1 134 ? 38.139 8.160 -32.694 1.00 88.25 134 GLY A C 1
ATOM 1098 O O . GLY A 1 134 ? 39.232 7.598 -32.680 1.00 88.25 134 GLY A O 1
ATOM 1099 N N . LEU A 1 135 ? 37.358 8.196 -31.611 1.00 83.38 135 LEU A N 1
ATOM 1100 C CA . LEU A 1 135 ? 37.692 7.580 -30.327 1.00 83.38 135 LEU A CA 1
ATOM 1101 C C . LEU A 1 135 ? 37.049 6.186 -30.225 1.00 83.38 135 LEU A C 1
ATOM 1103 O O . LEU A 1 135 ? 35.883 6.029 -30.591 1.00 83.38 135 LEU A O 1
ATOM 1107 N N . PRO A 1 136 ? 37.747 5.175 -29.673 1.00 78.31 136 PRO A N 1
ATOM 1108 C CA . PRO A 1 136 ? 37.169 3.843 -29.493 1.00 78.31 136 PRO A CA 1
ATOM 1109 C C . PRO A 1 136 ? 35.980 3.879 -28.512 1.00 78.31 136 PRO A C 1
ATOM 1111 O O . PRO A 1 136 ? 35.933 4.756 -27.645 1.00 78.31 136 PRO A O 1
ATOM 1114 N N . PRO A 1 137 ? 35.013 2.947 -28.585 1.00 74.62 137 PRO A N 1
ATOM 1115 C CA . PRO A 1 137 ? 33.869 2.907 -27.669 1.00 74.62 137 PRO A CA 1
ATOM 1116 C C . PRO A 1 137 ? 34.291 2.631 -26.212 1.00 74.62 137 PRO A C 1
ATOM 1118 O O . PRO A 1 137 ? 35.305 1.984 -25.952 1.00 74.62 137 PRO A O 1
ATOM 1121 N N . ILE A 1 138 ? 33.520 3.131 -25.232 1.00 73.38 138 ILE A N 1
ATOM 1122 C CA . ILE A 1 138 ? 33.788 2.865 -23.803 1.00 73.38 138 ILE A CA 1
ATOM 1123 C C . ILE A 1 138 ? 33.265 1.473 -23.454 1.00 73.38 138 ILE A C 1
ATOM 1125 O O . ILE A 1 138 ? 32.076 1.299 -23.186 1.00 73.38 138 ILE A O 1
ATOM 1129 N N . THR A 1 139 ? 34.153 0.490 -23.373 1.00 68.31 139 THR A 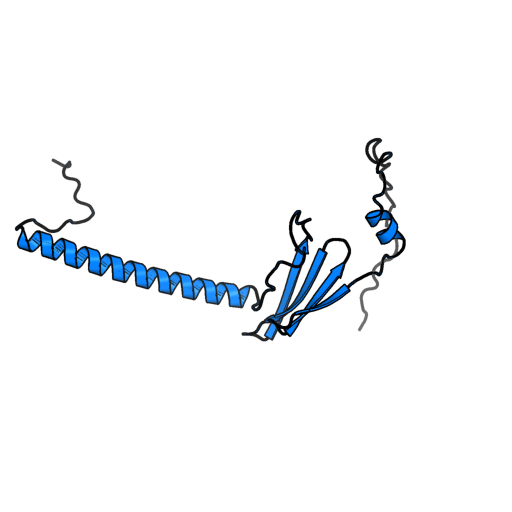N 1
ATOM 1130 C CA . THR A 1 139 ? 33.831 -0.816 -22.790 1.00 68.31 139 THR A CA 1
ATOM 1131 C C . THR A 1 139 ? 33.872 -0.728 -21.266 1.00 68.31 139 THR A C 1
ATOM 1133 O O . THR A 1 139 ? 34.918 -0.439 -20.678 1.00 68.31 139 THR A O 1
ATOM 1136 N N . GLN A 1 140 ? 32.745 -0.993 -20.597 1.00 59.00 140 GLN A N 1
ATOM 1137 C CA . GLN A 1 140 ? 32.745 -1.207 -19.148 1.00 59.00 140 GLN A CA 1
ATOM 1138 C C . GLN A 1 140 ? 33.635 -2.415 -18.821 1.00 59.00 140 GLN A C 1
ATOM 1140 O O . GLN A 1 140 ? 33.331 -3.527 -19.238 1.00 59.00 140 GLN A O 1
ATOM 1145 N N . GLY A 1 141 ? 34.728 -2.188 -18.084 1.00 58.31 141 GLY A N 1
ATOM 1146 C CA . GLY A 1 141 ? 35.641 -3.245 -17.629 1.00 58.31 141 GLY A CA 1
ATOM 1147 C C . GLY A 1 141 ? 37.107 -3.089 -18.046 1.00 58.31 141 GLY A C 1
ATOM 1148 O O . GLY A 1 141 ? 37.934 -3.855 -17.562 1.00 58.31 141 GLY A O 1
ATOM 1149 N N . TYR A 1 142 ? 37.467 -2.103 -18.876 1.00 49.62 142 TYR A N 1
ATOM 1150 C CA . TYR A 1 142 ? 38.878 -1.855 -19.195 1.00 49.62 142 TYR A CA 1
ATOM 1151 C C . TYR A 1 142 ? 39.573 -1.138 -18.024 1.00 49.62 142 TYR A C 1
ATOM 1153 O O . TYR A 1 142 ? 39.460 0.078 -17.877 1.00 49.62 142 TYR A O 1
ATOM 1161 N N . ARG A 1 143 ? 40.260 -1.900 -17.163 1.00 48.09 143 ARG A N 1
ATOM 1162 C CA . ARG A 1 143 ? 41.277 -1.361 -16.248 1.00 48.09 143 ARG A CA 1
ATOM 1163 C C . ARG A 1 143 ? 42.550 -1.149 -17.059 1.00 48.09 143 ARG A C 1
ATOM 1165 O O . ARG A 1 143 ? 43.162 -2.112 -17.505 1.00 48.09 143 ARG A O 1
ATOM 1172 N N . SER A 1 144 ? 42.927 0.107 -17.251 1.00 54.22 144 SER A N 1
ATOM 1173 C CA . SER A 1 144 ? 44.155 0.542 -17.933 1.00 54.22 144 SER A CA 1
ATOM 1174 C C . SER A 1 144 ? 45.457 0.142 -17.220 1.00 54.22 144 SER A C 1
ATOM 1176 O O . SER A 1 144 ? 46.539 0.417 -17.724 1.00 54.22 144 SER A O 1
ATOM 1178 N N . ASP A 1 145 ? 45.348 -0.495 -16.057 1.00 51.25 145 ASP A N 1
ATOM 1179 C CA . ASP A 1 145 ? 46.381 -0.588 -15.025 1.00 51.25 145 ASP A CA 1
ATOM 1180 C C . ASP A 1 145 ? 46.953 -2.017 -14.879 1.00 51.25 145 ASP A C 1
ATOM 1182 O O . ASP A 1 145 ? 47.638 -2.328 -13.911 1.00 51.25 145 ASP A O 1
ATOM 1186 N N . LEU A 1 146 ? 46.697 -2.898 -15.854 1.00 46.84 146 LEU A N 1
ATOM 1187 C CA . LEU A 1 146 ? 47.323 -4.222 -15.966 1.00 46.84 146 LEU A CA 1
ATOM 1188 C C . LEU A 1 146 ? 48.370 -4.216 -17.091 1.00 46.84 146 LEU A C 1
ATOM 1190 O O . LEU A 1 146 ? 48.089 -4.652 -18.209 1.00 46.84 146 LEU A O 1
ATOM 1194 N N . ARG A 1 147 ? 49.570 -3.709 -16.801 1.00 40.25 147 ARG A N 1
ATOM 1195 C CA . ARG A 1 147 ? 50.798 -3.967 -17.567 1.00 40.25 147 ARG A CA 1
ATOM 1196 C C . ARG A 1 147 ? 52.009 -3.939 -16.652 1.00 40.25 147 ARG A C 1
ATOM 1198 O O . ARG A 1 147 ? 52.043 -3.049 -15.778 1.00 40.25 147 ARG A O 1
#

Nearest PDB structures (foldseek):
  3g5o-assembly1_B  TM=4.828E-01  e=8.023E-01  Mycobacterium tuberculosis H37Rv
  2p9w-assembly1_A  TM=5.697E-01  e=2.470E+00  Malassezia sympodialis
  7lbm-assembly1_r  TM=5.355E-01  e=5.563E+00  Homo sapiens

Foldseek 3Di:
DDDDDDDPDDPPPPPPPDPPVVVPPPQDPVNVVCVVCVPDKDWDQDPVQRWIWIDDDQKIKIWHAAPPPRDIDIDMDGQDPDPPDDSPDDDDDNHHPVVVVVVVVVVVVVVVVVVVVVVVVVQVVVCVVCVVVVHHRDDPPDDVPDD

Solvent-accessible surface area (backbone atoms only — not comparable to full-atom values): 9315 Å² total; per-residue (Å²): 137,85,76,84,77,79,82,81,83,83,78,76,80,78,75,71,77,72,54,85,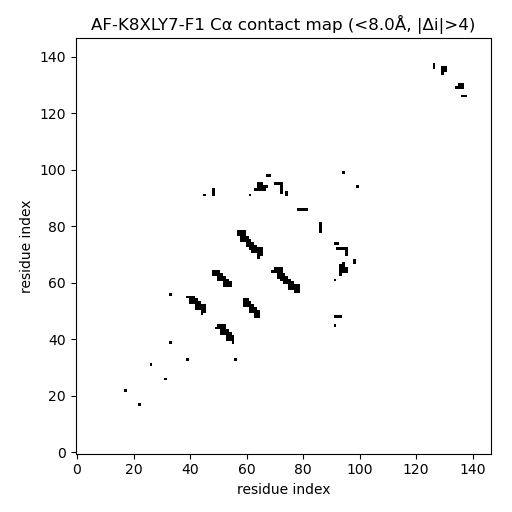77,56,80,71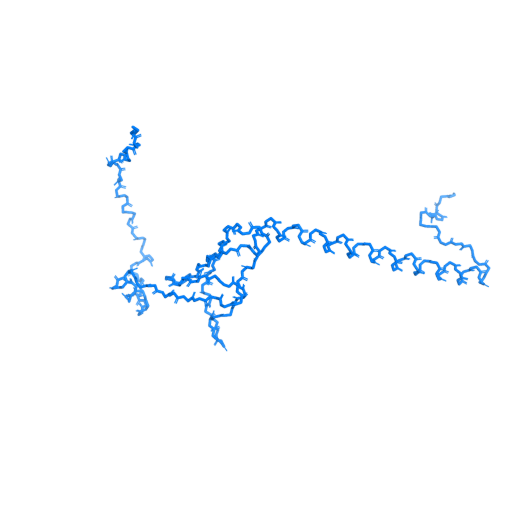,66,74,72,46,77,67,55,55,49,43,71,79,39,76,83,62,65,47,77,46,77,39,77,96,53,75,21,42,35,41,34,42,96,62,32,38,40,37,42,33,45,11,76,86,77,63,44,81,26,76,47,80,42,74,63,62,90,52,94,86,54,76,69,83,75,69,90,76,82,50,50,29,72,66,61,45,49,56,52,50,50,53,51,52,53,54,49,50,52,52,52,51,53,51,51,51,51,55,48,52,55,52,42,53,53,28,54,75,68,75,41,80,72,88,63,91,81,78,71,92,82,82,125

Secondary structure (DSSP, 8-state):
-PPPP----------PPPPTTTTT----HHHHHHHH-TT--EEEEETTTTEEEEEETTEEEEEEE-TTT--EEEEEEE----SSS-TT--PPPSS-HHHHHHHHHHHHHHHHHHHHHHHHHHHHHHHHHHHHTTPPP--TT--TT--

pLDDT: mean 74.41, std 19.21, range [32.81, 95.19]

Sequence (147 aa):
MDYPRIATDDRRHAVTPLSHKDANKVYSKVDKWREENPNAFYQYVVEETGGCMIQFWGYRIYYGRCVDCSGVVTRRRKISPNKTGPTWTGRWPLYCTECTAKKSAKRVDANRARVRARRAAEYAERDAQREKAGLPPITQGYRSDLR

Organism: NCBI:txid1129896

Radius of gyration: 30.09 Å; Cα contacts (8 Å, |Δi|>4): 114; chains: 1; bounding box: 72×54×77 Å